Protein AF-A0A7K2Y2N2-F1 (afdb_monomer)

pLDDT: mean 83.32, std 12.98, range [43.91, 97.19]

Foldseek 3Di:
DPPLVVVVVVLVVVCCCDLVNPLVVLLVVVVVVVDPVLVVLSVVLVVLSVVLSVLVPDPPRDPLVSLLSVLVSLLSQLVSLCVSNDPVQVDFPDDPPDPGHHDPSNVSNVVSVCSCPPPAHSVRSVQCCQCPVVVHDHDDDD

Solvent-accessible surface area (backbone atoms only — not comparable to full-atom values): 7970 Å² total; per-residue (Å²): 138,59,71,68,58,50,50,54,50,52,53,49,51,47,42,45,50,39,66,66,26,61,49,40,50,47,20,56,74,76,46,38,64,74,39,68,66,54,45,50,51,53,51,49,55,50,51,51,50,53,51,48,55,54,46,75,70,42,86,86,61,53,68,48,59,56,50,49,50,48,22,51,53,45,31,54,47,17,51,50,42,41,63,53,54,37,78,66,56,78,52,63,48,76,61,97,88,54,73,90,41,70,51,73,53,54,48,41,37,61,52,25,59,48,48,42,48,54,96,59,25,51,65,54,28,50,49,49,43,38,41,74,71,68,65,42,79,77,82,87,80,131

Structure (mmCIF, N/CA/C/O backbone):
data_AF-A0A7K2Y2N2-F1
#
_entry.id   AF-A0A7K2Y2N2-F1
#
loop_
_atom_site.group_PDB
_atom_site.id
_atom_site.type_symbol
_atom_site.label_atom_id
_atom_site.label_alt_id
_atom_site.label_comp_id
_atom_site.label_asym_id
_atom_site.label_entity_id
_atom_site.label_seq_id
_atom_site.pdbx_PDB_ins_code
_atom_site.Cartn_x
_atom_site.Cartn_y
_atom_site.Cartn_z
_atom_site.occupancy
_atom_site.B_iso_or_equiv
_atom_site.auth_seq_id
_atom_site.auth_comp_id
_atom_site.auth_asym_id
_atom_site.auth_atom_id
_atom_site.pdbx_PDB_model_num
ATOM 1 N N . MET A 1 1 ? -17.821 21.325 6.672 1.00 44.28 1 MET A N 1
ATOM 2 C CA . MET A 1 1 ? -18.257 20.465 5.548 1.00 44.28 1 MET A CA 1
ATOM 3 C C . MET A 1 1 ? -17.204 20.330 4.430 1.00 44.28 1 MET A C 1
ATOM 5 O O . MET A 1 1 ? -17.518 19.654 3.464 1.00 44.28 1 MET A O 1
ATOM 9 N N . SER A 1 2 ? -15.973 20.878 4.538 1.00 56.53 2 SER A N 1
ATOM 10 C CA . SER A 1 2 ? -15.004 20.895 3.414 1.00 56.53 2 SER A CA 1
ATOM 11 C C . SER A 1 2 ? -13.879 19.841 3.434 1.00 56.53 2 SER A C 1
ATOM 13 O O . SER A 1 2 ? -13.473 19.425 2.359 1.00 56.53 2 SER A O 1
ATOM 15 N N . SER A 1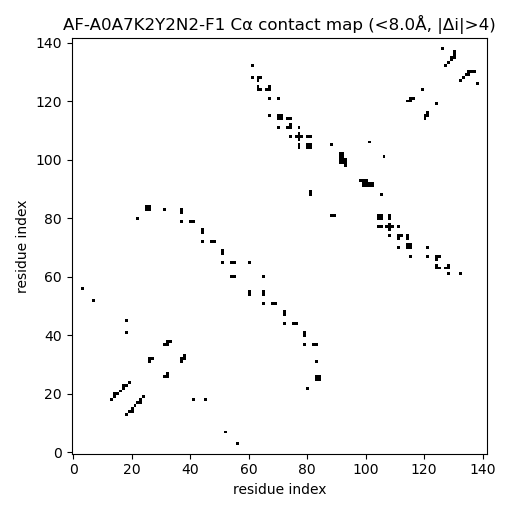 3 ? -13.430 19.315 4.584 1.00 58.84 3 SER A N 1
ATOM 16 C CA . SER A 1 3 ? -12.226 18.448 4.610 1.00 58.84 3 SER A CA 1
ATOM 17 C C . SER A 1 3 ? -12.404 17.069 3.961 1.00 58.84 3 SER A C 1
ATOM 19 O O . SER A 1 3 ? -11.469 16.496 3.413 1.00 58.84 3 SER A O 1
ATOM 21 N N . VAL A 1 4 ? -13.621 16.527 4.012 1.00 43.91 4 VAL A N 1
ATOM 22 C CA . VAL A 1 4 ? -13.967 15.217 3.443 1.00 43.91 4 VAL A CA 1
ATOM 23 C C . VAL A 1 4 ? -13.978 15.257 1.919 1.00 43.91 4 VAL A C 1
ATOM 25 O O . VAL A 1 4 ? -13.506 14.325 1.271 1.00 43.91 4 VAL A O 1
ATOM 28 N N . GLU A 1 5 ? -14.527 16.324 1.343 1.00 47.31 5 GLU A N 1
ATOM 29 C CA . GLU A 1 5 ? -14.641 16.461 -0.107 1.00 47.31 5 GLU A CA 1
ATOM 30 C C . GLU A 1 5 ? -13.290 16.854 -0.725 1.00 47.31 5 GLU A C 1
ATOM 32 O O . GLU A 1 5 ? -12.932 16.332 -1.777 1.00 47.31 5 GLU A O 1
ATOM 37 N N . GLU A 1 6 ? -12.483 17.659 -0.022 1.00 50.34 6 GLU A N 1
ATOM 38 C CA . GLU A 1 6 ? -11.082 17.934 -0.376 1.00 50.34 6 GLU A CA 1
ATOM 39 C C . GLU A 1 6 ? -10.231 16.664 -0.372 1.00 50.34 6 GLU A C 1
ATOM 41 O O . GLU A 1 6 ? -9.620 16.345 -1.388 1.00 50.34 6 GLU A O 1
ATOM 46 N N . PHE A 1 7 ? -10.278 15.873 0.704 1.00 48.91 7 PHE A N 1
ATOM 47 C CA . PHE A 1 7 ? -9.568 14.594 0.772 1.00 48.91 7 PHE A CA 1
ATOM 48 C C . PHE A 1 7 ? -10.010 13.636 -0.343 1.00 48.91 7 PHE A C 1
ATOM 50 O O . PHE A 1 7 ? -9.203 12.949 -0.964 1.00 48.91 7 PHE A O 1
ATOM 57 N N . ARG A 1 8 ? -11.308 13.608 -0.668 1.00 47.53 8 ARG A N 1
ATOM 58 C CA . ARG A 1 8 ? -11.836 12.807 -1.782 1.00 47.53 8 ARG A CA 1
ATOM 59 C C . ARG A 1 8 ? -11.314 13.258 -3.143 1.00 47.53 8 ARG A C 1
ATOM 61 O O . ARG A 1 8 ? -11.132 12.394 -4.002 1.00 47.53 8 ARG A O 1
ATOM 68 N N . ILE A 1 9 ? -11.145 14.563 -3.354 1.00 62.69 9 ILE A N 1
ATOM 69 C CA . ILE A 1 9 ? -10.589 15.148 -4.580 1.00 62.69 9 ILE A CA 1
ATOM 70 C C . ILE A 1 9 ? -9.090 14.863 -4.660 1.00 62.69 9 ILE A C 1
ATOM 72 O O . ILE A 1 9 ? -8.626 14.435 -5.712 1.00 62.69 9 ILE A O 1
ATOM 76 N N . GLU A 1 10 ? -8.365 15.009 -3.554 1.00 60.06 10 GLU A N 1
ATOM 77 C CA . GLU A 1 10 ? -6.939 14.706 -3.435 1.00 60.06 10 GLU A CA 1
ATOM 78 C C . GLU A 1 10 ? -6.661 13.231 -3.732 1.00 60.06 10 GLU A C 1
ATOM 80 O O . GLU A 1 10 ? -5.890 12.917 -4.634 1.00 60.06 10 GLU A O 1
ATOM 85 N N . VAL A 1 11 ? -7.381 12.315 -3.080 1.00 52.03 11 VAL A N 1
ATOM 86 C CA . VAL A 1 11 ? -7.254 10.868 -3.306 1.00 52.03 11 VAL A CA 1
ATOM 87 C C . VAL A 1 11 ? -7.644 10.489 -4.737 1.00 52.03 11 VAL A C 1
ATOM 89 O O . VAL A 1 11 ? -6.978 9.661 -5.353 1.00 52.03 11 VAL A O 1
ATOM 92 N N . ARG A 1 12 ? -8.684 11.106 -5.321 1.00 57.97 12 ARG A N 1
ATOM 93 C CA . ARG A 1 12 ? -9.036 10.889 -6.740 1.00 57.97 12 ARG A CA 1
ATOM 94 C C . ARG A 1 12 ? -7.982 11.431 -7.697 1.00 57.97 12 ARG A C 1
ATOM 96 O O . ARG A 1 12 ? -7.735 10.802 -8.723 1.00 57.97 12 ARG A O 1
ATOM 103 N N . GLY A 1 13 ? -7.410 12.592 -7.398 1.00 63.25 13 GLY A N 1
ATOM 104 C CA . GLY A 1 13 ? -6.321 13.190 -8.162 1.00 63.25 13 GLY A CA 1
ATOM 105 C C . GLY A 1 13 ? -5.089 12.298 -8.116 1.00 63.25 13 GLY A C 1
ATOM 106 O O . GLY A 1 13 ? -4.528 11.974 -9.158 1.00 63.25 13 GLY A O 1
ATOM 107 N N . TRP A 1 14 ? -4.760 11.799 -6.927 1.00 65.19 14 TRP A N 1
ATOM 108 C CA . TRP A 1 14 ? -3.664 10.875 -6.703 1.00 65.19 14 TRP A CA 1
ATOM 109 C C . TRP A 1 14 ? -3.885 9.547 -7.436 1.00 65.19 14 TRP A C 1
ATOM 111 O O . TRP A 1 14 ? -3.022 9.138 -8.203 1.00 65.19 14 TRP A O 1
ATOM 121 N N . LEU A 1 15 ? -5.069 8.932 -7.326 1.00 57.75 15 LEU A N 1
ATOM 122 C CA . LEU A 1 15 ? -5.463 7.750 -8.106 1.00 57.75 15 LEU A CA 1
ATOM 123 C C . LEU A 1 15 ? -5.320 7.964 -9.610 1.00 57.75 15 L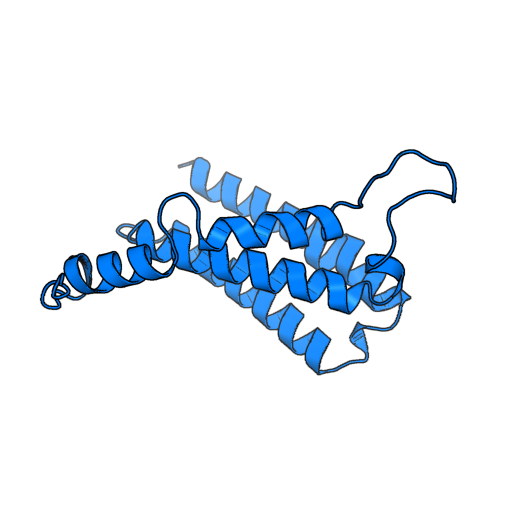EU A C 1
ATOM 125 O O . LEU A 1 15 ? -4.827 7.087 -10.322 1.00 57.75 15 LEU A O 1
ATOM 129 N N . ARG A 1 16 ? -5.778 9.122 -10.099 1.00 62.91 16 ARG A N 1
ATOM 130 C CA . ARG A 1 16 ? -5.720 9.440 -11.523 1.00 62.91 16 ARG A CA 1
ATOM 131 C C . ARG A 1 16 ? -4.297 9.602 -12.018 1.00 62.91 16 ARG A C 1
ATOM 133 O O . ARG A 1 16 ? -3.991 9.093 -13.091 1.00 62.91 16 ARG A O 1
ATOM 140 N N . ALA A 1 17 ? -3.477 10.314 -11.255 1.00 64.88 17 ALA A N 1
ATOM 141 C CA . ALA A 1 17 ? -2.089 10.597 -11.587 1.00 64.88 17 ALA A CA 1
ATOM 142 C C . ALA A 1 17 ? -1.214 9.341 -11.495 1.00 64.88 17 ALA A C 1
ATOM 144 O O . ALA A 1 17 ? -0.387 9.105 -12.368 1.00 64.88 17 ALA A O 1
ATOM 145 N N . HIS A 1 18 ? -1.449 8.503 -10.488 1.00 63.06 18 HIS A N 1
ATOM 146 C CA . HIS A 1 18 ? -0.579 7.381 -10.172 1.00 63.06 18 HIS A CA 1
ATOM 147 C C . HIS A 1 18 ? -1.147 6.086 -10.752 1.00 63.06 18 HIS A C 1
ATOM 149 O O . HIS A 1 18 ? -0.634 5.605 -11.754 1.00 63.06 18 HIS A O 1
ATOM 155 N N . LEU A 1 19 ? -2.266 5.565 -10.235 1.00 61.31 19 LEU A N 1
ATOM 156 C CA . LEU A 1 19 ? -2.795 4.256 -10.649 1.00 61.31 19 LEU A CA 1
ATOM 157 C C . LEU A 1 19 ? -3.362 4.207 -12.077 1.00 61.31 19 LEU A C 1
ATOM 159 O O . LEU A 1 19 ? -3.232 3.172 -12.719 1.00 61.31 19 LEU A O 1
ATOM 163 N N . SER A 1 20 ? -3.970 5.281 -12.595 1.00 57.62 20 SER A N 1
ATOM 164 C CA . SER A 1 20 ? -4.428 5.348 -14.001 1.00 57.62 20 SER A CA 1
ATOM 165 C C . SER A 1 20 ? -3.576 6.248 -14.903 1.00 57.62 20 SER A C 1
ATOM 167 O O . SER A 1 20 ? -3.881 6.374 -16.089 1.00 57.62 20 SER A O 1
ATOM 169 N N . GLY A 1 21 ? -2.550 6.886 -14.340 1.00 64.81 21 GLY A N 1
ATOM 170 C CA . GLY A 1 21 ? -1.657 7.816 -15.025 1.00 64.81 21 GLY A CA 1
ATOM 171 C C . GLY A 1 21 ? -0.306 7.165 -15.273 1.00 64.81 21 GLY A C 1
ATOM 172 O O . GLY A 1 21 ? -0.232 6.217 -16.052 1.00 64.81 21 GLY A O 1
ATOM 173 N N . GLU A 1 22 ? 0.750 7.642 -14.614 1.00 65.62 22 GLU A N 1
ATOM 174 C CA . GLU A 1 22 ? 2.133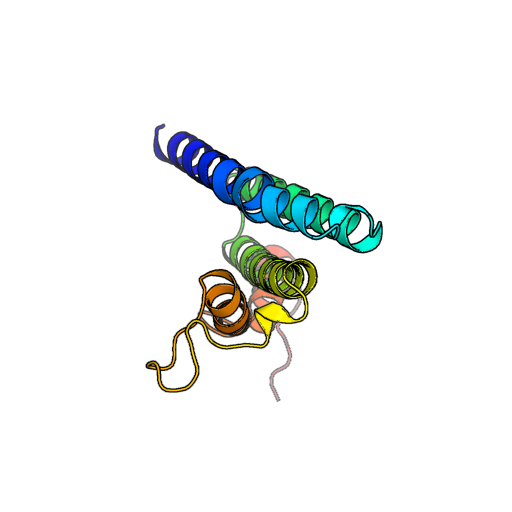 7.195 -14.846 1.00 65.62 22 GLU A CA 1
ATOM 175 C C . GLU A 1 22 ? 2.305 5.679 -14.703 1.00 65.62 22 GLU A C 1
ATOM 177 O O . GLU A 1 22 ? 2.958 5.045 -15.529 1.00 65.62 22 GLU A O 1
ATOM 182 N N . PHE A 1 23 ? 1.640 5.069 -13.726 1.00 67.38 23 PHE A N 1
ATOM 183 C CA . PHE A 1 23 ? 1.785 3.650 -13.426 1.00 67.38 23 PHE A CA 1
ATOM 184 C C . PHE A 1 23 ? 1.018 2.748 -14.398 1.00 67.38 23 PHE A C 1
ATOM 186 O O . PHE A 1 23 ? 1.549 1.744 -14.865 1.00 67.38 23 PHE A O 1
ATOM 193 N N . ALA A 1 24 ? -0.214 3.116 -14.773 1.00 64.75 24 ALA A N 1
ATOM 194 C CA . ALA A 1 24 ? -0.949 2.402 -15.819 1.00 64.75 24 ALA A CA 1
ATOM 195 C C . ALA A 1 24 ? -0.329 2.611 -17.204 1.00 64.75 24 ALA A C 1
ATOM 197 O O . ALA A 1 24 ? -0.382 1.704 -18.036 1.00 64.75 24 ALA A O 1
ATOM 198 N N . ALA A 1 25 ? 0.246 3.787 -17.469 1.00 69.38 25 ALA A N 1
ATOM 199 C CA . ALA A 1 25 ? 0.982 4.055 -18.697 1.00 69.38 25 ALA A CA 1
ATOM 200 C C . ALA A 1 25 ? 2.251 3.199 -18.763 1.00 69.38 25 ALA A C 1
ATOM 202 O O . ALA A 1 25 ? 2.469 2.543 -19.780 1.00 69.38 25 ALA A O 1
ATOM 203 N N . LEU A 1 26 ? 3.020 3.120 -17.672 1.00 72.25 26 LEU A N 1
ATOM 204 C CA . LEU A 1 26 ? 4.197 2.258 -17.562 1.00 72.25 26 LEU A CA 1
ATOM 205 C C . LEU A 1 26 ? 3.828 0.778 -17.716 1.00 72.25 26 LEU A C 1
ATOM 207 O O . LEU A 1 26 ? 4.380 0.104 -18.582 1.00 72.25 26 LEU A O 1
ATOM 211 N N . ALA A 1 27 ? 2.832 0.304 -16.961 1.00 70.94 27 ALA A N 1
ATOM 212 C CA . ALA A 1 27 ? 2.346 -1.075 -17.020 1.00 70.94 27 ALA A CA 1
ATOM 213 C C . ALA A 1 27 ? 1.802 -1.456 -18.406 1.00 70.94 27 ALA A C 1
ATOM 215 O O . ALA A 1 27 ? 1.847 -2.615 -18.822 1.00 70.94 27 ALA A O 1
ATOM 216 N N . ARG A 1 28 ? 1.242 -0.487 -19.139 1.00 70.69 28 ARG A N 1
ATOM 217 C CA . ARG A 1 28 ? 0.807 -0.682 -20.524 1.00 70.69 28 ARG A CA 1
ATOM 218 C C . ARG A 1 28 ? 1.993 -0.703 -21.482 1.00 70.69 28 ARG A C 1
ATOM 220 O O . ARG A 1 28 ? 2.014 -1.545 -22.372 1.00 70.69 28 ARG A O 1
ATOM 227 N N . ALA A 1 29 ? 2.947 0.208 -21.314 1.00 77.44 29 ALA A N 1
ATOM 228 C CA . ALA A 1 29 ? 4.104 0.354 -22.190 1.00 77.44 29 ALA A CA 1
ATOM 229 C C . ALA A 1 29 ? 5.063 -0.840 -22.101 1.00 77.44 29 ALA A C 1
ATOM 231 O O . ALA A 1 29 ? 5.590 -1.270 -23.123 1.00 77.44 29 ALA A O 1
ATOM 232 N N . ASN A 1 30 ? 5.255 -1.403 -20.906 1.00 80.38 30 ASN A N 1
ATOM 233 C CA . ASN A 1 30 ? 6.127 -2.558 -20.688 1.00 80.38 30 ASN A CA 1
ATOM 234 C C . ASN A 1 30 ? 5.400 -3.915 -20.765 1.00 80.38 30 ASN A C 1
ATOM 236 O O . ASN A 1 30 ? 6.034 -4.960 -20.639 1.00 80.38 30 ASN A O 1
ATOM 240 N N . GLY A 1 31 ? 4.081 -3.910 -20.982 1.00 82.88 31 GLY A N 1
ATOM 241 C CA . GLY A 1 31 ? 3.274 -5.119 -21.124 1.00 82.88 31 GLY A CA 1
ATOM 242 C C . GLY A 1 31 ? 2.870 -5.802 -19.814 1.00 82.88 31 GLY A C 1
ATOM 243 O O . GLY A 1 31 ? 2.225 -6.846 -19.881 1.00 82.88 31 GLY A O 1
ATOM 244 N N . ALA A 1 32 ? 3.153 -5.230 -18.639 1.00 84.38 32 ALA A N 1
ATOM 245 C CA . ALA A 1 32 ? 2.755 -5.798 -17.346 1.00 84.38 32 ALA A CA 1
ATOM 246 C C . ALA A 1 32 ? 1.236 -6.039 -17.232 1.00 84.38 32 ALA A C 1
ATOM 248 O O . ALA A 1 32 ? 0.805 -6.990 -16.588 1.00 84.38 32 ALA A O 1
ATOM 249 N N . LEU A 1 33 ? 0.398 -5.250 -17.923 1.00 81.75 33 LEU A N 1
ATOM 250 C CA . LEU A 1 33 ? -1.057 -5.484 -17.971 1.00 81.75 33 LEU A CA 1
ATOM 251 C C . LEU A 1 33 ? -1.472 -6.776 -18.702 1.00 81.75 33 LEU A C 1
ATOM 253 O O . LEU A 1 33 ? -2.641 -7.173 -18.625 1.00 81.75 33 LEU A O 1
ATOM 257 N N . ALA A 1 34 ? -0.567 -7.427 -19.434 1.00 85.31 34 ALA A N 1
ATOM 258 C CA . ALA A 1 34 ? -0.828 -8.738 -20.019 1.00 85.31 34 ALA A CA 1
ATOM 259 C C . ALA A 1 34 ? -0.893 -9.832 -18.941 1.00 85.31 34 ALA A C 1
ATOM 261 O O . ALA A 1 34 ? -1.651 -10.791 -19.112 1.00 85.31 34 ALA A O 1
ATOM 262 N N . ASP A 1 35 ? -0.181 -9.655 -17.823 1.00 87.06 35 ASP A N 1
ATOM 263 C CA . ASP A 1 35 ? -0.190 -10.581 -16.696 1.00 87.06 35 ASP A CA 1
ATOM 264 C C . ASP A 1 35 ? -1.514 -10.462 -15.907 1.00 87.06 35 ASP A C 1
ATOM 266 O O . ASP A 1 35 ? -1.832 -9.396 -15.361 1.00 87.06 35 ASP A O 1
ATOM 270 N N . PRO A 1 36 ? -2.325 -11.536 -15.831 1.00 87.06 36 PRO A N 1
ATOM 271 C CA . PRO A 1 36 ? -3.571 -11.522 -15.073 1.00 87.06 36 PRO A CA 1
ATOM 272 C C . PRO A 1 36 ? -3.377 -11.272 -13.570 1.00 87.06 36 PRO A C 1
ATOM 274 O O . PRO A 1 36 ? -4.268 -10.681 -12.962 1.00 87.06 36 PRO A O 1
ATOM 277 N N . LEU A 1 37 ? -2.248 -11.669 -12.978 1.00 91.62 37 LEU A N 1
ATOM 278 C CA . LEU A 1 37 ? -1.965 -11.470 -11.554 1.00 91.62 37 LEU A CA 1
ATOM 279 C C . LEU A 1 37 ? -1.666 -10.002 -11.242 1.00 91.62 37 LEU A C 1
ATOM 281 O O . LEU A 1 37 ? -2.134 -9.475 -10.233 1.00 91.62 37 LEU A O 1
ATOM 285 N N . ILE A 1 38 ? -0.950 -9.311 -12.132 1.00 87.06 38 ILE A N 1
ATOM 286 C CA . ILE A 1 38 ? -0.720 -7.865 -12.015 1.00 87.06 38 ILE A CA 1
ATOM 287 C C . ILE A 1 38 ? -2.038 -7.101 -12.150 1.00 87.06 38 ILE A C 1
ATOM 289 O O . ILE A 1 38 ? -2.311 -6.193 -11.362 1.00 87.06 38 ILE A O 1
ATOM 293 N N . ARG A 1 39 ? -2.897 -7.486 -13.105 1.00 83.38 39 ARG A N 1
ATOM 294 C CA . ARG A 1 39 ? -4.227 -6.873 -13.247 1.00 83.38 39 ARG A CA 1
ATOM 295 C C . ARG A 1 39 ? -5.082 -7.050 -11.998 1.00 83.38 39 ARG A C 1
ATOM 297 O O . ARG A 1 39 ? -5.707 -6.084 -11.571 1.00 83.38 39 ARG A O 1
ATOM 304 N N . ASP A 1 40 ? -5.111 -8.251 -11.424 1.00 88.31 40 ASP A N 1
ATOM 305 C CA . ASP A 1 40 ? -5.863 -8.505 -10.194 1.00 88.31 40 ASP A CA 1
ATOM 306 C C . ASP A 1 40 ? -5.346 -7.633 -9.045 1.00 88.31 40 ASP A C 1
ATOM 308 O O . ASP A 1 40 ? -6.119 -6.907 -8.425 1.00 88.31 40 ASP A O 1
ATOM 312 N N . ARG A 1 41 ? -4.027 -7.577 -8.835 1.00 91.00 41 ARG A N 1
ATOM 313 C CA . ARG A 1 41 ? -3.426 -6.741 -7.784 1.00 91.00 41 ARG A CA 1
ATOM 314 C C . ARG A 1 41 ? -3.683 -5.246 -7.972 1.00 91.00 41 ARG A C 1
ATOM 316 O O . ARG A 1 41 ? -3.912 -4.554 -6.984 1.00 91.00 41 ARG A O 1
ATOM 323 N N . LEU A 1 42 ? -3.721 -4.745 -9.208 1.00 82.25 42 LEU A N 1
ATOM 324 C CA . LEU A 1 42 ? -4.135 -3.364 -9.497 1.00 82.25 42 LEU A CA 1
ATOM 325 C C . LEU A 1 42 ? -5.597 -3.111 -9.103 1.00 82.25 42 LEU A C 1
ATOM 327 O O . LEU A 1 42 ? -5.910 -2.070 -8.521 1.00 82.25 42 LEU A O 1
ATOM 331 N N . VAL A 1 43 ? -6.492 -4.064 -9.380 1.00 84.19 43 VAL A N 1
ATOM 332 C CA . VAL A 1 43 ? -7.896 -3.986 -8.953 1.00 84.19 43 VAL A CA 1
ATOM 333 C C . VAL A 1 43 ? -8.000 -4.035 -7.428 1.00 84.19 43 VAL A C 1
ATOM 335 O O . VAL A 1 43 ? -8.718 -3.220 -6.853 1.00 84.19 43 VAL A O 1
ATOM 338 N N . GLN A 1 44 ? -7.249 -4.911 -6.755 1.00 90.75 44 GLN A N 1
ATOM 339 C CA . GLN A 1 44 ? -7.217 -4.972 -5.290 1.00 90.75 44 GLN A CA 1
ATOM 340 C C . GLN A 1 44 ? -6.700 -3.670 -4.671 1.00 90.75 44 GLN A C 1
ATOM 342 O O . GLN A 1 44 ? -7.301 -3.164 -3.724 1.00 90.75 44 GLN A O 1
ATOM 347 N N . ALA A 1 45 ? -5.643 -3.074 -5.232 1.00 87.88 45 ALA A N 1
ATOM 348 C CA . ALA A 1 45 ? -5.140 -1.777 -4.788 1.00 87.88 45 ALA A CA 1
ATOM 349 C C . ALA A 1 45 ? -6.215 -0.685 -4.924 1.00 87.88 45 ALA A C 1
ATOM 351 O O . ALA A 1 45 ? -6.417 0.107 -4.001 1.00 87.88 45 ALA A O 1
ATOM 352 N N . TRP A 1 46 ? -6.967 -0.677 -6.028 1.00 83.25 46 TRP A N 1
ATOM 353 C CA . TRP A 1 46 ? -8.081 0.253 -6.214 1.00 83.25 46 TRP A CA 1
ATOM 354 C C . TRP A 1 46 ? -9.218 0.029 -5.199 1.00 83.25 46 TRP A C 1
ATOM 356 O O . TRP A 1 46 ? -9.659 0.982 -4.554 1.00 83.25 46 TRP A O 1
ATOM 366 N N . ILE A 1 47 ? -9.652 -1.222 -4.996 1.00 87.69 47 ILE A N 1
ATOM 367 C CA . ILE A 1 47 ? -10.695 -1.580 -4.016 1.00 87.69 47 ILE A CA 1
ATOM 368 C C . ILE A 1 47 ? -10.271 -1.184 -2.598 1.00 87.69 47 ILE A C 1
ATOM 370 O O . ILE A 1 47 ? -11.070 -0.607 -1.854 1.00 87.69 47 ILE A O 1
ATOM 374 N N . GLY A 1 48 ? -9.026 -1.479 -2.217 1.00 89.81 48 GLY A N 1
ATOM 375 C CA . GLY A 1 48 ? -8.479 -1.144 -0.904 1.00 89.81 48 GLY A CA 1
ATOM 376 C C . GLY A 1 48 ? -8.526 0.358 -0.639 1.00 89.81 48 GLY A C 1
ATOM 377 O O . GLY A 1 48 ? -9.006 0.787 0.412 1.00 89.81 48 GLY A O 1
ATOM 378 N N . LEU A 1 49 ? -8.156 1.174 -1.629 1.00 85.12 49 LEU A N 1
ATOM 379 C CA . LEU A 1 49 ? -8.196 2.624 -1.483 1.00 85.12 49 LEU A CA 1
ATOM 380 C C . LEU A 1 49 ? -9.622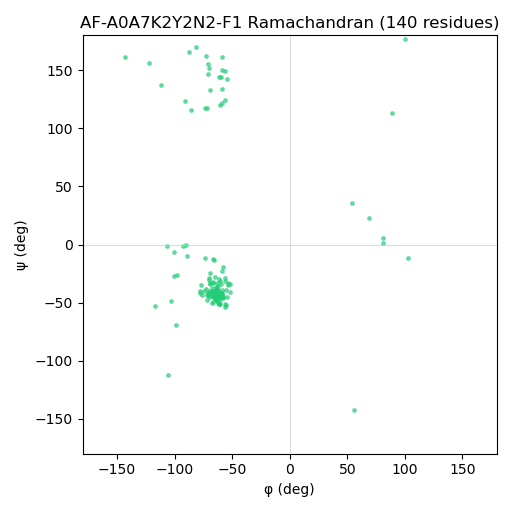 3.175 -1.394 1.00 85.12 49 LEU A C 1
ATOM 382 O O . LEU A 1 49 ? -9.895 4.031 -0.550 1.00 85.12 49 LEU A O 1
ATOM 386 N N . GLU A 1 50 ? -10.555 2.682 -2.211 1.00 85.31 50 GLU A N 1
ATOM 387 C CA . GLU A 1 50 ? -11.965 3.084 -2.098 1.00 85.31 50 GLU A CA 1
ATOM 388 C C . GLU A 1 50 ? -12.561 2.663 -0.749 1.00 85.31 50 GLU A C 1
ATOM 390 O O . GLU A 1 50 ? -13.304 3.428 -0.130 1.00 85.31 50 GLU A O 1
ATOM 395 N N . THR A 1 51 ? -12.178 1.493 -0.237 1.00 89.50 51 THR A N 1
ATOM 396 C CA . THR A 1 51 ? -12.584 1.020 1.092 1.00 89.50 51 THR A CA 1
ATOM 397 C C . THR A 1 51 ? -12.025 1.923 2.187 1.00 89.50 51 THR A C 1
ATOM 399 O O . THR A 1 51 ? -12.765 2.330 3.085 1.00 89.50 51 THR A O 1
ATOM 402 N N . MET A 1 52 ? -10.747 2.300 2.108 1.00 85.62 52 MET A N 1
ATOM 403 C CA . MET A 1 52 ? -10.143 3.280 3.012 1.00 85.62 52 MET A CA 1
ATOM 404 C C . MET A 1 52 ? -10.875 4.620 2.961 1.00 85.62 52 MET A C 1
ATOM 406 O O . MET A 1 52 ? -11.206 5.175 4.008 1.00 85.62 52 MET A O 1
ATOM 410 N N . ARG A 1 53 ? -11.194 5.111 1.759 1.00 83.81 53 ARG A N 1
ATOM 411 C CA . ARG A 1 53 ? -11.934 6.360 1.560 1.00 83.81 53 ARG A CA 1
ATOM 412 C C . ARG A 1 53 ? -13.329 6.284 2.166 1.00 83.81 53 ARG A C 1
ATOM 414 O O . ARG A 1 53 ? -13.743 7.220 2.831 1.00 83.81 53 ARG A O 1
ATOM 421 N N . ALA A 1 54 ? -14.057 5.189 1.977 1.00 85.25 54 ALA A N 1
ATOM 422 C CA . ALA A 1 54 ? -15.370 5.000 2.592 1.00 85.25 54 ALA A CA 1
ATOM 423 C C . ALA A 1 54 ? -15.279 4.943 4.129 1.00 85.25 54 ALA A C 1
ATOM 425 O O . ALA A 1 54 ? -16.075 5.563 4.837 1.00 85.25 54 ALA A O 1
ATOM 426 N N . THR A 1 55 ? -14.263 4.254 4.644 1.00 85.19 55 THR A N 1
ATOM 427 C CA . THR A 1 55 ? -14.045 4.053 6.082 1.00 85.19 55 THR A CA 1
ATOM 428 C C . THR A 1 55 ? -13.640 5.351 6.787 1.00 85.19 55 THR A C 1
ATOM 430 O O . THR A 1 55 ? -14.184 5.669 7.841 1.00 85.19 55 THR A O 1
ATOM 433 N N . ALA A 1 56 ? -12.779 6.169 6.170 1.00 80.69 56 ALA A N 1
ATOM 434 C CA . ALA A 1 56 ? -12.383 7.489 6.677 1.00 80.69 56 ALA A CA 1
ATOM 435 C C . ALA A 1 56 ? -13.569 8.453 6.859 1.00 80.69 56 ALA A C 1
ATOM 437 O O . ALA A 1 56 ? -13.499 9.401 7.636 1.00 80.69 56 ALA A O 1
ATOM 438 N N . LEU A 1 57 ? -14.664 8.206 6.142 1.00 82.81 57 LEU A N 1
ATOM 439 C CA . LEU A 1 57 ? -15.866 9.036 6.152 1.00 82.81 57 LEU A CA 1
ATOM 440 C C . LEU A 1 57 ? -16.975 8.476 7.026 1.00 82.81 57 LEU A C 1
ATOM 442 O O . LEU A 1 57 ? -17.991 9.140 7.223 1.00 82.81 57 LEU A O 1
ATOM 446 N N . THR A 1 58 ? -16.777 7.270 7.548 1.00 84.62 58 THR A N 1
ATOM 447 C CA . THR A 1 58 ? -17.699 6.630 8.473 1.00 84.62 58 THR A CA 1
ATOM 448 C C . THR A 1 58 ? -17.369 7.107 9.889 1.00 84.62 58 THR A C 1
ATOM 450 O O . THR A 1 58 ? -16.266 6.837 10.381 1.00 84.62 58 THR A O 1
ATOM 453 N N . PRO A 1 59 ? -18.282 7.827 10.568 1.00 83.75 59 PRO A N 1
ATOM 454 C CA . PRO A 1 59 ? -18.060 8.266 11.940 1.00 83.75 59 PRO A CA 1
ATOM 455 C C . PRO A 1 59 ? -17.848 7.077 12.881 1.00 83.75 59 PRO A C 1
ATOM 457 O O . PRO A 1 59 ? -18.488 6.039 12.735 1.00 83.75 59 PRO A O 1
ATOM 460 N N . GLY A 1 60 ? -16.970 7.236 13.870 1.00 82.69 60 GLY A N 1
ATOM 461 C CA . GLY A 1 60 ? -16.704 6.191 14.865 1.00 82.69 60 GLY A CA 1
ATOM 462 C C . GLY A 1 60 ? -15.741 5.092 14.406 1.00 82.69 60 GLY A C 1
ATOM 463 O O . GLY A 1 60 ? -15.441 4.195 15.191 1.00 82.69 60 GLY A O 1
ATOM 464 N N . THR A 1 61 ? -15.204 5.170 13.184 1.00 81.12 61 THR A N 1
ATOM 465 C CA . THR A 1 61 ? -14.101 4.304 12.756 1.00 81.12 61 THR A CA 1
ATOM 466 C C . THR A 1 61 ? -12.922 4.436 13.715 1.00 81.12 61 THR A C 1
ATOM 468 O O . THR A 1 61 ? -12.391 5.527 13.934 1.00 81.12 61 THR A O 1
ATOM 471 N N . ALA A 1 62 ? -12.479 3.309 14.270 1.00 86.12 62 ALA A N 1
ATOM 472 C CA . ALA A 1 62 ? -11.361 3.302 15.195 1.00 86.12 62 ALA A CA 1
ATOM 473 C C . ALA A 1 62 ? -10.037 3.638 14.477 1.00 86.12 62 ALA A C 1
ATOM 475 O O . ALA A 1 62 ? -9.719 2.997 13.467 1.00 86.12 62 ALA A O 1
ATOM 476 N N . PRO A 1 63 ? -9.202 4.545 15.026 1.00 87.12 63 PRO A N 1
ATOM 477 C CA . PRO A 1 63 ? -7.907 4.902 14.440 1.00 87.12 63 PRO A CA 1
ATOM 478 C C . PRO A 1 63 ? -7.001 3.696 14.163 1.00 87.12 63 PRO A C 1
ATOM 480 O O . PRO A 1 63 ? -6.319 3.650 13.142 1.00 87.12 63 PRO A O 1
ATOM 483 N N . SER A 1 64 ? -7.052 2.674 15.023 1.00 90.31 64 SER A N 1
ATOM 484 C CA . SER A 1 64 ? -6.297 1.429 14.845 1.00 90.31 64 SER A CA 1
ATOM 485 C C . SER A 1 64 ? -6.695 0.645 13.594 1.00 90.31 64 SER A C 1
ATOM 487 O O . SER A 1 64 ? -5.838 0.034 12.963 1.00 90.31 64 SER A O 1
ATOM 489 N N . THR A 1 65 ? -7.972 0.694 13.196 1.00 91.81 65 THR A N 1
ATOM 490 C CA . THR A 1 65 ? -8.443 0.051 11.956 1.00 91.81 65 THR A CA 1
ATOM 491 C C . THR A 1 65 ? -7.931 0.805 10.734 1.00 91.81 65 THR A C 1
ATOM 493 O O . THR A 1 65 ? -7.423 0.188 9.801 1.00 91.81 65 THR A O 1
ATOM 496 N N . ALA A 1 66 ? -7.996 2.140 10.764 1.00 89.31 66 ALA A N 1
ATOM 497 C CA . ALA A 1 66 ? -7.486 2.979 9.683 1.00 89.3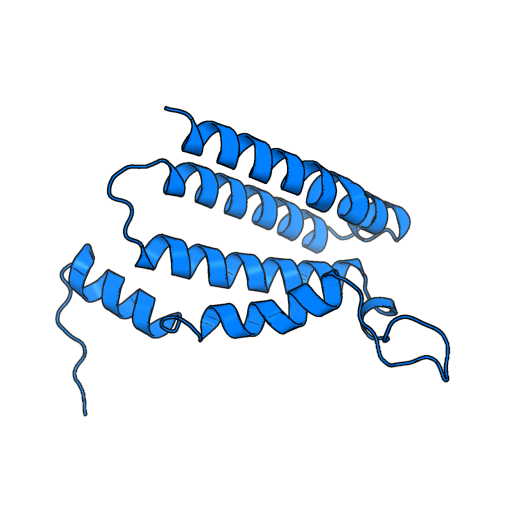1 66 ALA A CA 1
ATOM 498 C C . ALA A 1 66 ? -5.972 2.799 9.485 1.00 89.31 66 ALA A C 1
ATOM 500 O O . ALA A 1 66 ? -5.527 2.591 8.358 1.00 89.31 66 ALA A O 1
ATOM 501 N N . LYS A 1 67 ? -5.187 2.794 10.574 1.00 90.38 67 LYS A N 1
ATOM 502 C CA . LYS A 1 67 ? -3.732 2.598 10.500 1.00 90.38 67 LYS A CA 1
ATOM 503 C C . LYS A 1 67 ? -3.364 1.220 9.960 1.00 90.38 67 LYS A C 1
ATOM 505 O O . LYS A 1 67 ? -2.490 1.136 9.107 1.00 90.38 67 LYS A O 1
ATOM 510 N N . LEU A 1 68 ? -4.021 0.161 10.445 1.00 92.88 68 LEU A N 1
ATOM 511 C CA . LEU A 1 68 ? -3.747 -1.212 10.009 1.00 92.88 68 LEU A CA 1
ATOM 512 C C . LEU A 1 68 ? -4.080 -1.421 8.525 1.00 92.88 68 LEU A C 1
ATOM 514 O O . LEU A 1 6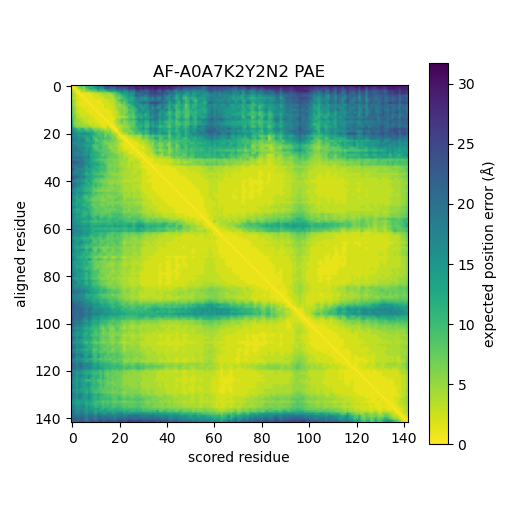8 ? -3.387 -2.162 7.834 1.00 92.88 68 LEU A O 1
ATOM 518 N N . HIS A 1 69 ? -5.144 -0.781 8.034 1.00 92.44 69 HIS A N 1
ATOM 519 C CA . HIS A 1 69 ? -5.473 -0.817 6.614 1.00 92.44 69 HIS A CA 1
ATOM 520 C C . HIS A 1 69 ? -4.417 -0.061 5.797 1.00 92.44 69 HIS A C 1
ATOM 522 O O . HIS A 1 69 ? -3.858 -0.635 4.866 1.00 92.44 69 HIS A O 1
ATOM 528 N N . TRP A 1 70 ? -4.089 1.179 6.184 1.00 90.94 70 TRP A N 1
ATOM 529 C CA . TRP A 1 70 ? -3.089 1.994 5.490 1.00 90.94 70 TRP A CA 1
ATOM 530 C C . TRP A 1 70 ? -1.734 1.292 5.380 1.00 90.94 70 TRP A C 1
ATOM 532 O O . TRP A 1 70 ? -1.219 1.158 4.275 1.00 90.94 70 TRP A O 1
ATOM 542 N N . SER A 1 71 ? -1.175 0.804 6.494 1.00 93.50 71 SER A N 1
ATOM 543 C CA . SER A 1 71 ? 0.173 0.219 6.511 1.00 93.50 71 SER A CA 1
ATOM 544 C C . SER A 1 71 ? 0.301 -0.976 5.569 1.00 93.50 71 SER A C 1
ATOM 546 O O . SER A 1 71 ? 1.290 -1.110 4.850 1.00 93.50 71 SER A O 1
ATOM 548 N N . ARG A 1 72 ? -0.720 -1.836 5.541 1.00 94.38 72 ARG A N 1
ATOM 549 C CA . ARG A 1 72 ? -0.756 -3.011 4.667 1.00 94.38 72 ARG A CA 1
ATOM 550 C C . ARG A 1 72 ? -0.968 -2.623 3.213 1.00 94.38 72 ARG A C 1
ATOM 552 O O . ARG A 1 72 ? -0.205 -3.063 2.364 1.00 94.38 72 ARG A O 1
ATOM 559 N N . TRP A 1 73 ? -1.946 -1.762 2.943 1.00 94.25 73 TRP A N 1
ATOM 560 C CA . TRP A 1 73 ? -2.233 -1.300 1.588 1.00 94.25 73 TRP A CA 1
ATOM 561 C C . TRP A 1 73 ? -1.024 -0.593 0.960 1.00 94.25 73 TRP A C 1
ATOM 563 O O . TRP A 1 73 ? -0.686 -0.860 -0.189 1.00 94.25 73 TRP A O 1
ATOM 573 N N . HIS A 1 74 ? -0.329 0.251 1.725 1.00 90.81 74 HIS A N 1
ATOM 574 C CA . HIS A 1 74 ? 0.832 1.004 1.257 1.00 90.81 74 HIS A CA 1
ATOM 575 C C . HIS A 1 74 ? 2.032 0.097 0.955 1.00 90.81 74 HIS A C 1
ATOM 577 O O . HIS A 1 74 ? 2.692 0.266 -0.070 1.00 90.81 74 HIS A O 1
ATOM 583 N N . ARG A 1 75 ? 2.272 -0.916 1.800 1.00 95.19 75 ARG A N 1
ATOM 584 C CA . ARG A 1 75 ? 3.287 -1.948 1.544 1.00 95.19 75 ARG A CA 1
ATOM 585 C C . ARG A 1 75 ? 2.971 -2.741 0.279 1.00 95.19 75 ARG A C 1
ATOM 587 O O . ARG A 1 75 ? 3.840 -2.889 -0.576 1.00 95.19 75 ARG A O 1
ATOM 594 N N . ASP A 1 76 ? 1.741 -3.232 0.157 1.00 95.25 76 ASP A N 1
ATOM 595 C CA . ASP A 1 76 ? 1.330 -4.079 -0.964 1.00 95.25 76 ASP A CA 1
ATOM 596 C C . ASP A 1 76 ? 1.343 -3.287 -2.292 1.00 95.25 76 ASP A C 1
ATOM 598 O O . ASP A 1 76 ? 1.699 -3.828 -3.342 1.00 95.25 76 ASP A O 1
ATOM 602 N N . LEU A 1 77 ? 1.033 -1.985 -2.245 1.00 90.25 77 LEU A N 1
ATOM 603 C CA . LEU A 1 77 ? 1.184 -1.061 -3.372 1.00 90.25 77 LEU A CA 1
ATOM 604 C C . LEU A 1 77 ? 2.655 -0.873 -3.768 1.00 90.25 77 LEU A C 1
ATOM 606 O O . LEU A 1 77 ? 2.972 -0.920 -4.955 1.00 90.25 77 LEU A O 1
ATOM 610 N N . GLY A 1 78 ? 3.548 -0.669 -2.796 1.00 90.88 78 GLY A N 1
ATOM 611 C CA . GLY A 1 78 ? 4.984 -0.579 -3.054 1.00 90.88 78 GLY A CA 1
ATOM 612 C C . GLY A 1 78 ? 5.521 -1.852 -3.711 1.00 90.88 78 GLY A C 1
ATOM 613 O O . GLY A 1 78 ? 6.275 -1.779 -4.673 1.00 90.88 78 GLY A O 1
ATOM 614 N N . GLU A 1 79 ? 5.099 -3.029 -3.244 1.00 95.06 79 GLU A N 1
ATOM 615 C CA . GLU A 1 79 ? 5.456 -4.315 -3.865 1.00 95.06 79 GLU A CA 1
ATOM 616 C C . GLU A 1 79 ? 4.940 -4.414 -5.302 1.00 95.06 79 GLU A C 1
ATOM 618 O O . GLU A 1 79 ? 5.690 -4.770 -6.208 1.00 95.06 79 GLU A O 1
ATOM 623 N N . LEU A 1 80 ? 3.682 -4.030 -5.532 1.00 92.25 80 LEU A N 1
ATOM 624 C CA . LEU A 1 80 ? 3.095 -4.001 -6.871 1.00 92.25 80 LEU A CA 1
ATOM 625 C C . LEU A 1 80 ? 3.857 -3.058 -7.816 1.00 92.25 80 LEU A C 1
ATOM 627 O O . LEU A 1 80 ? 3.980 -3.359 -9.001 1.00 92.25 80 LEU A O 1
ATOM 631 N N . ALA A 1 81 ? 4.396 -1.952 -7.300 1.00 88.62 81 ALA A N 1
ATOM 632 C CA . ALA A 1 81 ? 5.231 -1.029 -8.064 1.00 88.62 81 ALA A CA 1
ATOM 633 C C . ALA A 1 81 ? 6.521 -1.656 -8.549 1.00 88.62 81 ALA A C 1
ATOM 635 O O . ALA A 1 81 ? 6.825 -1.576 -9.738 1.00 88.62 81 ALA A O 1
ATOM 636 N N . MET A 1 82 ? 7.231 -2.343 -7.664 1.00 91.19 82 MET A N 1
ATOM 637 C CA . MET A 1 82 ? 8.456 -3.040 -8.042 1.00 91.19 82 MET A CA 1
ATOM 638 C C . MET A 1 82 ? 8.174 -4.135 -9.075 1.00 91.19 82 MET A C 1
ATOM 640 O O . MET A 1 82 ? 8.905 -4.254 -10.056 1.00 91.19 82 MET A O 1
ATOM 644 N N . ASP A 1 83 ? 7.076 -4.877 -8.914 1.00 92.38 83 ASP A N 1
ATOM 645 C CA . ASP A 1 83 ? 6.701 -5.945 -9.846 1.00 92.38 83 ASP A CA 1
ATOM 646 C C . ASP A 1 83 ? 6.316 -5.412 -11.233 1.00 92.38 83 ASP A C 1
ATOM 648 O O . ASP A 1 83 ? 6.711 -5.983 -12.249 1.00 92.38 83 ASP A O 1
ATOM 652 N N . ILE A 1 84 ? 5.587 -4.292 -11.298 1.00 88.19 84 ILE A N 1
ATOM 653 C CA . ILE A 1 84 ? 5.235 -3.638 -12.566 1.00 88.19 84 ILE A CA 1
ATOM 654 C C . ILE A 1 84 ? 6.467 -3.037 -13.234 1.00 88.19 84 ILE A C 1
ATOM 656 O O . ILE A 1 84 ? 6.630 -3.189 -14.443 1.00 88.19 84 ILE A O 1
ATOM 660 N N . CYS A 1 85 ? 7.330 -2.357 -12.478 1.00 86.75 85 CYS A N 1
ATOM 661 C CA . CYS A 1 85 ? 8.559 -1.766 -13.001 1.00 86.75 85 CYS A CA 1
ATOM 662 C C . CYS 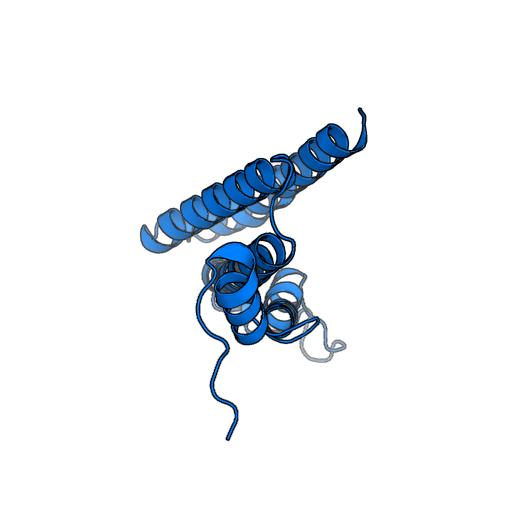A 1 85 ? 9.591 -2.834 -13.404 1.00 86.75 85 CYS A C 1
ATOM 664 O O . CYS A 1 85 ? 10.415 -2.572 -14.278 1.00 86.75 85 CYS A O 1
ATOM 666 N N . ALA A 1 86 ? 9.519 -4.035 -12.820 1.00 88.38 86 ALA A N 1
ATOM 667 C CA . ALA A 1 86 ? 10.353 -5.202 -13.098 1.00 88.38 86 ALA A CA 1
ATOM 668 C C . ALA A 1 86 ? 11.861 -4.919 -12.940 1.00 88.38 86 ALA A C 1
ATOM 670 O O . ALA A 1 86 ? 12.268 -4.204 -12.027 1.00 88.38 86 ALA A O 1
ATOM 671 N N . ALA A 1 87 ? 12.716 -5.497 -13.792 1.00 89.62 87 ALA A N 1
ATOM 672 C CA . ALA A 1 87 ? 14.176 -5.412 -13.664 1.00 89.62 87 ALA A CA 1
ATOM 673 C C . ALA A 1 87 ? 14.742 -3.978 -13.505 1.00 89.62 87 ALA A C 1
ATOM 675 O O . ALA A 1 87 ? 15.622 -3.804 -12.660 1.00 89.62 87 ALA A O 1
ATOM 676 N N . PRO A 1 88 ? 14.245 -2.944 -14.221 1.00 86.94 88 PRO A N 1
ATOM 677 C CA . PRO A 1 88 ? 14.638 -1.552 -13.982 1.00 86.94 88 PRO A CA 1
ATO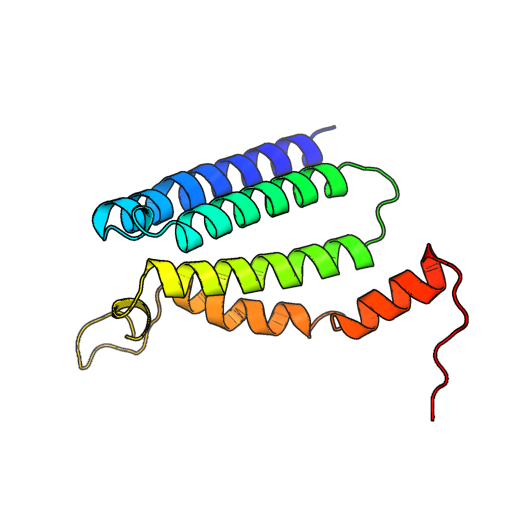M 678 C C . PRO A 1 88 ? 14.488 -1.074 -12.534 1.00 86.94 88 PRO A C 1
ATOM 680 O O . PRO A 1 88 ? 15.320 -0.303 -12.069 1.00 86.94 88 PRO A O 1
ATOM 683 N N . SER A 1 89 ? 13.487 -1.566 -11.798 1.00 89.31 89 SER A N 1
ATOM 684 C CA . SER A 1 89 ? 13.253 -1.171 -10.400 1.00 89.31 89 SER A CA 1
ATOM 685 C C . SER A 1 89 ? 14.369 -1.597 -9.444 1.00 89.31 89 SER A C 1
ATOM 687 O O . SER A 1 89 ? 14.434 -1.121 -8.314 1.00 89.31 89 SER A O 1
ATOM 689 N N . LEU A 1 90 ? 15.265 -2.485 -9.874 1.00 91.19 90 LEU A N 1
ATOM 690 C CA . LEU A 1 90 ? 16.373 -2.978 -9.058 1.00 91.19 90 LEU A CA 1
ATOM 691 C C . LEU A 1 90 ? 17.641 -2.124 -9.192 1.00 91.19 90 LEU A C 1
ATOM 693 O O . LEU A 1 90 ? 18.652 -2.430 -8.561 1.00 91.19 90 LEU A O 1
ATOM 697 N N . LEU A 1 91 ? 17.606 -1.076 -10.017 1.00 90.56 91 LEU A N 1
ATOM 698 C CA . LEU A 1 91 ? 18.742 -0.203 -10.291 1.00 90.56 91 LEU A CA 1
ATOM 699 C C . LEU A 1 91 ? 18.494 1.187 -9.710 1.00 90.56 91 LEU A C 1
ATOM 701 O O . LEU A 1 91 ? 17.406 1.733 -9.859 1.00 90.56 91 LEU A O 1
ATOM 705 N N . ALA A 1 92 ? 19.513 1.773 -9.081 1.00 90.69 92 ALA A N 1
ATOM 706 C CA . ALA A 1 92 ? 19.482 3.191 -8.733 1.00 90.69 92 ALA A CA 1
ATOM 707 C C . ALA A 1 92 ? 19.298 4.042 -10.000 1.00 90.69 92 ALA A C 1
ATOM 709 O O . ALA A 1 92 ? 19.731 3.653 -11.089 1.00 90.69 92 ALA A O 1
ATOM 710 N N . THR A 1 93 ? 18.664 5.200 -9.860 1.00 86.81 93 THR A N 1
ATOM 711 C CA . THR A 1 93 ? 18.488 6.132 -10.974 1.00 86.81 93 THR A CA 1
ATOM 712 C C . THR A 1 93 ? 19.821 6.775 -11.352 1.00 86.81 93 THR A C 1
ATOM 714 O O . THR A 1 93 ? 20.644 7.046 -10.480 1.00 86.81 93 THR A O 1
ATOM 717 N N . GLY A 1 94 ? 20.007 7.073 -12.640 1.00 82.44 94 GLY A N 1
ATOM 718 C CA . GLY A 1 94 ? 21.226 7.701 -13.161 1.00 82.44 94 GLY A CA 1
ATOM 719 C C . GLY A 1 94 ? 22.201 6.715 -13.810 1.00 82.44 94 GLY A C 1
ATOM 720 O O . GLY A 1 94 ? 21.963 5.508 -13.877 1.00 82.44 94 GLY A O 1
ATOM 721 N N . ALA A 1 95 ? 23.289 7.247 -14.363 1.00 82.81 95 ALA A N 1
ATOM 722 C CA . ALA A 1 95 ? 24.355 6.467 -14.976 1.00 82.81 95 ALA A CA 1
ATOM 723 C C . ALA A 1 95 ? 25.408 6.041 -13.941 1.00 82.81 95 ALA A C 1
ATOM 725 O O . ALA A 1 95 ? 25.497 6.564 -12.832 1.00 82.81 95 ALA A O 1
ATOM 726 N N . HIS A 1 96 ? 26.258 5.083 -14.316 1.00 81.19 96 HIS A N 1
ATOM 727 C CA . HIS A 1 96 ? 27.374 4.681 -13.466 1.00 81.19 96 HIS A CA 1
ATOM 728 C C . HIS A 1 96 ? 28.306 5.871 -13.183 1.00 81.19 96 HIS A C 1
ATOM 730 O O . HIS A 1 96 ? 28.873 6.445 -14.111 1.00 81.19 96 HIS A O 1
ATOM 736 N N . GLY A 1 97 ? 28.486 6.198 -11.902 1.00 85.06 97 GLY A N 1
ATOM 737 C CA . GLY A 1 97 ? 29.285 7.340 -11.449 1.00 85.06 97 GLY A CA 1
ATOM 738 C C . GLY A 1 97 ? 28.459 8.551 -11.009 1.00 85.06 97 GLY A C 1
ATOM 739 O O . GLY A 1 97 ? 29.018 9.435 -10.360 1.00 85.06 97 GLY A O 1
ATOM 740 N N . ASP A 1 98 ? 27.152 8.570 -11.288 1.00 89.81 98 ASP A N 1
ATOM 741 C CA . ASP A 1 98 ? 26.239 9.566 -10.726 1.00 89.81 98 ASP A CA 1
ATOM 742 C C . ASP A 1 98 ? 26.016 9.316 -9.218 1.00 89.81 98 ASP A C 1
ATOM 744 O O . ASP A 1 98 ? 26.190 8.187 -8.736 1.00 89.81 98 ASP A O 1
ATOM 748 N N . PRO A 1 99 ? 25.642 10.350 -8.438 1.00 91.94 99 PRO A N 1
ATOM 749 C CA . PRO A 1 99 ? 25.230 10.172 -7.051 1.00 91.94 99 PRO A CA 1
ATOM 750 C C . PRO A 1 99 ? 24.099 9.148 -6.927 1.00 91.94 99 PRO A C 1
ATOM 752 O O . PRO A 1 99 ? 23.199 9.107 -7.762 1.00 91.94 99 PRO A O 1
ATOM 755 N N . TYR A 1 100 ? 24.132 8.346 -5.860 1.00 92.00 100 TYR A N 1
ATOM 756 C CA . TYR A 1 100 ? 23.068 7.383 -5.590 1.00 92.00 100 TYR A CA 1
ATOM 757 C C . TYR A 1 100 ? 21.737 8.108 -5.413 1.00 92.00 100 TYR A C 1
ATOM 759 O O . TYR A 1 100 ? 21.592 8.916 -4.492 1.00 92.00 100 TYR A O 1
ATOM 767 N N . ASP A 1 101 ? 20.773 7.771 -6.261 1.00 92.62 101 ASP A N 1
ATOM 768 C CA . ASP A 1 101 ? 19.408 8.239 -6.123 1.00 92.62 101 ASP A CA 1
ATOM 769 C C . ASP A 1 101 ? 18.401 7.152 -6.519 1.00 92.62 101 ASP A C 1
ATOM 771 O O . ASP A 1 101 ? 18.749 6.153 -7.156 1.00 92.62 101 ASP A O 1
ATOM 775 N N . LEU A 1 102 ? 17.162 7.319 -6.073 1.00 90.94 102 LEU A N 1
ATOM 776 C CA . LEU A 1 102 ? 16.060 6.390 -6.303 1.00 90.94 102 LEU A CA 1
ATOM 777 C C . LEU A 1 102 ? 14.907 7.104 -7.000 1.00 90.94 102 LEU A C 1
ATOM 779 O O . LEU A 1 102 ? 14.753 8.315 -6.873 1.00 90.94 102 LEU A O 1
ATOM 783 N N . ASP A 1 103 ? 14.057 6.362 -7.695 1.00 87.06 103 ASP A N 1
ATOM 784 C CA . ASP A 1 103 ? 12.775 6.894 -8.141 1.00 87.06 103 ASP A CA 1
ATOM 785 C C . ASP A 1 103 ? 11.731 6.852 -7.009 1.00 87.06 103 ASP A C 1
ATOM 787 O O . ASP A 1 103 ? 11.939 6.280 -5.930 1.00 87.06 103 ASP A O 1
ATOM 791 N N . ASP A 1 104 ? 10.588 7.494 -7.239 1.00 84.06 104 ASP A N 1
ATOM 792 C CA . ASP A 1 104 ? 9.534 7.592 -6.230 1.00 84.06 104 ASP A CA 1
ATOM 793 C C . ASP A 1 104 ? 8.919 6.232 -5.873 1.00 84.06 104 ASP A C 1
ATOM 795 O O . ASP A 1 104 ? 8.510 6.033 -4.729 1.00 84.06 104 ASP A O 1
ATOM 799 N N . TRP A 1 105 ? 8.920 5.261 -6.790 1.00 85.38 105 TRP A N 1
ATOM 800 C CA . TRP A 1 105 ? 8.393 3.914 -6.556 1.00 85.38 105 TRP A CA 1
ATOM 801 C C . TRP A 1 105 ? 9.323 3.081 -5.683 1.00 85.38 105 TRP A C 1
ATOM 803 O O . TRP A 1 105 ? 8.872 2.386 -4.772 1.00 85.38 105 TRP A O 1
ATOM 813 N N . GLN A 1 106 ? 10.626 3.201 -5.904 1.00 91.56 106 GLN A N 1
ATOM 814 C CA . GLN A 1 106 ? 11.651 2.600 -5.064 1.00 91.56 106 GLN A CA 1
ATOM 815 C C . GLN A 1 106 ? 11.620 3.204 -3.660 1.00 91.56 106 GLN A C 1
ATOM 817 O O . GLN A 1 106 ? 11.652 2.470 -2.667 1.00 91.56 106 GLN A O 1
ATOM 822 N N . ARG A 1 107 ? 11.494 4.535 -3.549 1.00 90.00 107 ARG A N 1
ATOM 823 C CA . ARG A 1 107 ? 11.343 5.206 -2.248 1.00 90.00 107 ARG A CA 1
ATOM 824 C C . ARG A 1 107 ? 10.071 4.760 -1.533 1.00 90.00 107 ARG A C 1
ATOM 826 O O . ARG A 1 107 ? 10.139 4.435 -0.350 1.00 90.00 107 ARG A O 1
ATOM 833 N N . LEU A 1 108 ? 8.944 4.684 -2.242 1.00 86.31 108 LEU A N 1
ATOM 834 C CA . LEU A 1 108 ? 7.669 4.176 -1.729 1.00 86.31 108 LEU A CA 1
ATOM 835 C C . LEU A 1 108 ? 7.811 2.748 -1.186 1.00 86.31 108 LEU A C 1
ATOM 837 O O . LEU A 1 108 ? 7.432 2.464 -0.047 1.00 86.31 108 LEU A O 1
ATOM 841 N N . PHE A 1 109 ? 8.393 1.850 -1.982 1.00 92.75 109 PHE A N 1
ATOM 842 C CA . PHE A 1 109 ? 8.609 0.453 -1.614 1.00 92.75 109 PHE A CA 1
ATOM 843 C C . PHE A 1 109 ? 9.452 0.315 -0.344 1.00 92.75 109 PHE A C 1
ATOM 845 O O . PHE A 1 109 ? 9.091 -0.450 0.553 1.00 92.75 109 PHE A O 1
ATOM 852 N N . LEU A 1 110 ? 10.550 1.065 -0.240 1.00 94.44 110 LEU A N 1
ATOM 853 C CA . LEU A 1 110 ? 11.429 1.018 0.928 1.00 94.44 110 LEU A CA 1
ATOM 854 C C . LEU A 1 110 ? 10.769 1.642 2.163 1.00 94.44 110 LEU A C 1
ATOM 856 O O . LEU A 1 110 ? 10.808 1.053 3.244 1.00 94.44 110 LEU A O 1
ATOM 860 N N . PHE A 1 111 ? 10.137 2.806 2.007 1.00 89.62 111 PHE A N 1
ATOM 861 C CA . PHE A 1 111 ? 9.512 3.531 3.111 1.00 89.62 111 PHE A CA 1
ATOM 862 C C . PHE A 1 111 ? 8.319 2.771 3.703 1.00 89.62 111 PHE A C 1
ATOM 864 O O . PHE A 1 111 ? 8.234 2.620 4.921 1.00 89.62 111 PHE A O 1
ATOM 871 N N . SER A 1 112 ? 7.447 2.215 2.857 1.00 91.62 112 SER A N 1
ATOM 872 C CA . SER A 1 112 ? 6.218 1.519 3.277 1.00 91.62 112 SER A CA 1
ATOM 873 C C . SER A 1 112 ? 6.450 0.329 4.221 1.00 91.62 112 SER A C 1
ATOM 875 O 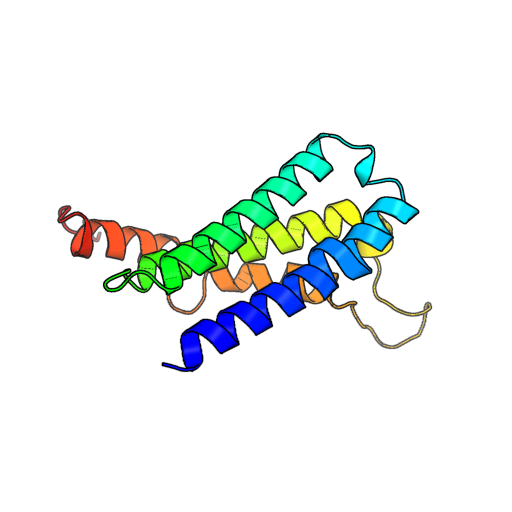O . SER A 1 112 ? 5.548 -0.075 4.954 1.00 91.62 112 SER A O 1
ATOM 877 N N . ARG A 1 113 ? 7.670 -0.225 4.280 1.00 94.88 113 ARG A N 1
ATOM 878 C CA . ARG A 1 113 ? 8.039 -1.257 5.267 1.00 94.88 113 ARG A CA 1
ATOM 879 C C . ARG A 1 113 ? 7.947 -0.736 6.693 1.00 94.88 113 ARG A C 1
ATOM 881 O O . ARG A 1 113 ? 7.483 -1.454 7.583 1.00 94.88 113 ARG A O 1
ATOM 888 N N . ALA A 1 114 ? 8.350 0.514 6.898 1.00 92.12 114 ALA A N 1
ATOM 889 C CA . ALA A 1 114 ? 8.330 1.152 8.200 1.00 92.12 114 ALA A CA 1
ATOM 890 C C . ALA A 1 114 ? 6.892 1.364 8.704 1.00 92.12 114 ALA A C 1
ATOM 892 O O . ALA A 1 114 ? 6.666 1.226 9.908 1.00 92.12 114 ALA A O 1
ATOM 893 N N . ASP A 1 115 ? 5.914 1.601 7.819 1.00 89.62 115 ASP A N 1
ATOM 894 C CA . ASP A 1 115 ? 4.503 1.838 8.181 1.00 89.62 115 ASP A CA 1
ATOM 895 C C . ASP A 1 115 ? 3.907 0.705 9.020 1.00 89.62 115 ASP A C 1
ATOM 897 O O . ASP A 1 115 ? 3.053 0.928 9.880 1.00 89.62 115 ASP A O 1
ATOM 901 N N . THR A 1 116 ? 4.364 -0.529 8.805 1.00 92.81 116 THR A N 1
ATOM 902 C CA . THR A 1 116 ? 3.895 -1.702 9.560 1.00 92.81 116 THR A CA 1
ATOM 903 C C . THR A 1 116 ? 4.432 -1.753 10.996 1.00 92.81 116 THR A C 1
ATOM 905 O O . THR A 1 116 ? 3.908 -2.497 11.824 1.00 92.81 116 THR A O 1
ATOM 908 N N . ILE A 1 117 ? 5.422 -0.916 11.327 1.00 94.38 117 ILE A N 1
ATOM 909 C CA . ILE A 1 117 ? 6.175 -0.937 12.588 1.00 94.38 117 ILE A CA 1
ATOM 910 C C . ILE A 1 117 ? 5.966 0.353 13.389 1.00 94.38 117 ILE A C 1
ATOM 912 O O . ILE A 1 117 ? 5.619 0.292 14.572 1.00 94.38 117 ILE A O 1
ATOM 916 N N . TYR A 1 118 ? 6.193 1.522 12.783 1.00 89.00 118 TYR A N 1
ATOM 917 C CA . TYR A 1 118 ? 6.149 2.786 13.519 1.00 89.00 118 TYR A CA 1
ATOM 918 C C . TYR A 1 118 ? 4.712 3.186 13.892 1.00 89.00 118 TYR A C 1
ATOM 920 O O . TYR A 1 118 ? 3.731 2.682 13.343 1.00 89.00 118 TYR A O 1
ATOM 928 N N . ALA A 1 119 ? 4.595 4.099 14.866 1.00 85.94 119 ALA A N 1
ATOM 929 C CA . ALA A 1 119 ? 3.314 4.579 15.405 1.00 85.94 119 ALA A CA 1
ATOM 930 C C . ALA A 1 119 ? 2.383 3.444 15.891 1.00 85.94 119 ALA A C 1
ATOM 932 O O . ALA A 1 119 ? 1.157 3.518 15.786 1.00 85.94 119 ALA A O 1
ATOM 933 N N . GLY A 1 120 ? 2.989 2.399 16.462 1.00 91.31 120 GLY A N 1
ATOM 934 C CA . GLY A 1 120 ? 2.315 1.183 16.903 1.00 91.31 120 GLY A CA 1
ATOM 935 C C . GLY A 1 120 ? 2.259 0.165 15.772 1.00 91.31 120 GLY A C 1
ATOM 936 O O . GLY A 1 120 ? 1.563 0.376 14.771 1.00 91.31 120 GLY A O 1
ATOM 937 N N . SER A 1 121 ? 2.977 -0.943 15.958 1.00 96.06 121 SER A N 1
ATOM 938 C CA . SER A 1 121 ? 3.061 -2.002 14.961 1.00 96.06 121 SER A CA 1
ATOM 939 C C . SER A 1 121 ? 1.688 -2.571 14.623 1.00 96.06 121 SER A C 1
ATOM 941 O O . SER A 1 121 ? 0.712 -2.427 15.364 1.00 96.06 121 SER A O 1
ATOM 943 N N . ASP A 1 122 ? 1.613 -3.235 13.483 1.00 95.31 122 ASP A N 1
ATOM 944 C CA . ASP A 1 122 ? 0.429 -3.948 13.029 1.00 95.31 122 ASP A CA 1
ATOM 945 C C . ASP A 1 122 ? -0.127 -4.929 14.088 1.00 95.31 122 ASP A C 1
ATOM 947 O O . ASP A 1 122 ? -1.342 -5.098 14.201 1.00 95.31 122 ASP A O 1
ATOM 951 N N . GLU A 1 123 ? 0.736 -5.550 14.892 1.00 95.50 123 GLU A N 1
ATOM 952 C CA . GLU A 1 123 ? 0.384 -6.412 16.029 1.00 95.50 123 GLU A CA 1
ATOM 953 C C . GLU A 1 123 ? -0.279 -5.599 17.140 1.00 95.50 123 GLU A C 1
ATOM 955 O O . GLU A 1 123 ? -1.375 -5.946 17.575 1.00 95.50 123 GLU A O 1
ATOM 960 N N . ILE A 1 124 ? 0.325 -4.471 17.531 1.00 95.25 124 ILE A N 1
ATOM 961 C CA . ILE A 1 124 ? -0.240 -3.570 18.543 1.00 95.25 124 ILE A CA 1
ATOM 962 C C . ILE A 1 124 ? -1.623 -3.080 18.106 1.00 95.25 124 ILE A C 1
ATOM 964 O O . ILE A 1 124 ? -2.555 -3.078 18.911 1.00 95.25 124 ILE A O 1
ATOM 968 N N . GLN A 1 125 ? -1.800 -2.702 16.836 1.00 96.19 125 GLN A N 1
ATOM 969 C CA . GLN A 1 125 ? -3.112 -2.274 16.340 1.00 96.19 125 GLN A CA 1
ATOM 970 C C . GLN A 1 125 ? -4.148 -3.402 16.392 1.00 96.19 125 GLN A C 1
ATOM 972 O O . GLN A 1 125 ? -5.296 -3.146 16.757 1.00 96.19 125 GLN A O 1
ATOM 977 N N . ARG A 1 126 ? -3.764 -4.649 16.079 1.00 95.31 126 ARG A N 1
ATOM 978 C CA . ARG A 1 126 ? -4.657 -5.813 16.213 1.00 95.31 126 ARG A CA 1
ATOM 979 C C . ARG A 1 126 ? -5.054 -6.057 17.667 1.00 95.31 126 ARG A C 1
ATOM 981 O O . ARG A 1 126 ? -6.236 -6.280 17.917 1.00 95.31 126 ARG A O 1
ATOM 988 N N . THR A 1 127 ? -4.127 -5.934 18.615 1.00 95.75 127 THR A N 1
ATOM 989 C CA . THR A 1 127 ? -4.435 -6.027 20.052 1.00 95.75 127 THR A CA 1
ATOM 990 C C . THR A 1 127 ? -5.397 -4.922 20.488 1.00 95.75 127 THR A C 1
ATOM 992 O O . THR A 1 127 ? -6.379 -5.192 21.175 1.00 95.75 127 THR A O 1
ATOM 995 N N . LEU A 1 128 ? -5.196 -3.680 20.033 1.00 94.44 128 LEU A N 1
ATOM 996 C CA . LEU A 1 128 ? -6.117 -2.575 20.327 1.00 94.44 128 LEU A CA 1
ATOM 997 C C . LEU A 1 128 ? -7.525 -2.830 19.778 1.00 94.44 128 LEU A C 1
ATOM 999 O O . LEU A 1 128 ? -8.502 -2.564 20.476 1.00 94.44 128 LEU A O 1
ATOM 1003 N N . ILE A 1 129 ? -7.638 -3.361 18.559 1.00 94.00 129 ILE A N 1
ATOM 1004 C CA . ILE A 1 129 ? -8.924 -3.759 17.971 1.00 94.00 129 ILE A CA 1
ATOM 1005 C C . ILE A 1 129 ? -9.567 -4.872 18.811 1.00 94.00 129 ILE A C 1
ATOM 1007 O O . ILE A 1 129 ? -10.726 -4.748 19.206 1.00 94.00 129 ILE A O 1
ATOM 1011 N N . ALA A 1 130 ? -8.818 -5.925 19.136 1.00 96.12 130 ALA A N 1
ATOM 1012 C CA . ALA A 1 130 ? -9.293 -7.050 19.935 1.00 96.12 130 ALA A CA 1
ATOM 1013 C C . ALA A 1 130 ? -9.836 -6.608 21.303 1.00 96.12 130 ALA A C 1
ATOM 1015 O O . ALA A 1 130 ? -10.982 -6.895 21.639 1.00 96.12 130 ALA A O 1
ATOM 1016 N N . GLU A 1 131 ? -9.043 -5.868 22.074 1.00 95.25 131 GLU A N 1
ATOM 1017 C CA . GLU A 1 131 ? -9.387 -5.516 23.454 1.00 95.25 131 GLU A CA 1
ATOM 1018 C C . GLU A 1 131 ? -10.409 -4.376 23.537 1.00 95.25 131 GLU A C 1
ATOM 1020 O O . GLU A 1 131 ? -11.298 -4.399 24.386 1.00 95.25 131 GLU A O 1
ATOM 1025 N N . ARG A 1 132 ? -10.290 -3.351 22.681 1.00 93.38 132 ARG A N 1
ATOM 1026 C CA . ARG A 1 132 ? -11.078 -2.112 22.826 1.00 93.38 132 ARG A CA 1
ATOM 1027 C C . ARG A 1 132 ? -12.315 -2.057 21.946 1.00 93.38 132 ARG A C 1
ATOM 1029 O O . ARG A 1 132 ? -13.245 -1.337 22.289 1.00 93.38 132 ARG A O 1
ATOM 1036 N N . ILE A 1 133 ? -12.312 -2.761 20.816 1.00 91.88 133 ILE A N 1
ATOM 1037 C CA . ILE A 1 133 ? -13.441 -2.763 19.876 1.00 91.88 133 ILE A CA 1
ATOM 1038 C C . ILE A 1 133 ? -14.238 -4.052 20.033 1.00 91.88 133 ILE A C 1
ATOM 1040 O O . ILE A 1 133 ? -15.456 -4.004 20.162 1.00 91.88 133 ILE A O 1
ATOM 1044 N N . LEU A 1 134 ? -13.556 -5.199 20.046 1.00 94.69 134 LEU A N 1
ATOM 1045 C CA . LEU A 1 134 ? -14.206 -6.511 20.109 1.00 94.69 134 LEU A CA 1
ATOM 1046 C C . LEU A 1 134 ? -14.455 -7.001 21.546 1.00 94.69 134 LEU A C 1
ATOM 1048 O O . LEU A 1 134 ? -15.161 -7.988 21.729 1.00 94.69 134 LEU A O 1
ATOM 1052 N N . GLY A 1 135 ? -13.901 -6.327 22.560 1.00 95.19 135 GLY A N 1
ATOM 1053 C CA . GLY A 1 135 ? -14.099 -6.673 23.971 1.00 95.19 135 GLY A CA 1
ATOM 1054 C C . GLY A 1 135 ? -13.441 -7.991 24.390 1.00 95.19 135 GLY A C 1
ATOM 1055 O O . GLY A 1 135 ? -13.876 -8.615 25.358 1.00 95.19 135 GLY A O 1
ATOM 1056 N N . LEU A 1 136 ? -12.417 -8.437 23.659 1.00 97.19 136 LEU A N 1
ATOM 1057 C CA . LEU A 1 136 ? -11.683 -9.653 23.993 1.00 97.19 136 LEU A CA 1
ATOM 1058 C C . LEU A 1 136 ? -10.836 -9.450 25.265 1.00 97.19 136 LEU A C 1
ATOM 1060 O O . LEU A 1 136 ? -10.422 -8.323 25.557 1.00 97.19 136 LEU A O 1
ATOM 1064 N N . PRO A 1 137 ? -10.561 -10.523 26.034 1.00 95.75 137 PRO A N 1
ATOM 1065 C CA . PRO A 1 137 ? -9.671 -10.450 27.187 1.00 95.75 137 PRO A CA 1
ATOM 1066 C C . PRO A 1 137 ? -8.294 -9.905 26.809 1.00 95.75 137 PRO A C 1
ATOM 1068 O O . PRO A 1 137 ? -7.812 -10.135 25.699 1.00 95.75 137 PRO A O 1
ATOM 1071 N N . LYS A 1 138 ? -7.650 -9.218 27.758 1.00 92.38 138 LYS A N 1
ATOM 1072 C CA . LYS A 1 138 ? -6.300 -8.696 27.543 1.00 92.38 138 LYS A CA 1
ATOM 1073 C C . LYS A 1 138 ? -5.304 -9.815 27.282 1.00 92.38 138 LYS A C 1
ATOM 1075 O O . LYS A 1 138 ? -5.378 -10.872 27.911 1.00 92.38 138 LYS A O 1
ATOM 1080 N N . GLU A 1 139 ? -4.344 -9.539 26.408 1.00 88.25 139 GLU A N 1
ATOM 1081 C CA . GLU A 1 139 ? -3.238 -10.457 26.153 1.00 88.25 139 GLU A CA 1
ATOM 1082 C C . GLU A 1 139 ? -2.454 -10.733 27.448 1.00 88.25 139 GLU A C 1
ATOM 1084 O O . GLU A 1 139 ? -2.140 -9.816 28.218 1.00 88.25 139 GLU A O 1
ATOM 1089 N N . VAL A 1 140 ? -2.149 -12.008 27.700 1.00 84.62 140 VAL A N 1
ATOM 1090 C CA . VAL A 1 140 ? -1.345 -12.418 28.855 1.00 84.62 140 VAL A CA 1
ATOM 1091 C C . VAL A 1 140 ? 0.099 -12.000 28.600 1.00 84.62 140 VAL A C 1
ATOM 1093 O O . VAL A 1 140 ? 0.728 -12.468 27.655 1.00 84.62 140 VAL A O 1
ATOM 1096 N N . ARG A 1 141 ? 0.627 -11.112 29.444 1.00 83.75 141 ARG A N 1
ATOM 1097 C CA . ARG A 1 141 ? 2.025 -10.671 29.374 1.00 83.75 141 ARG A CA 1
ATOM 1098 C C . ARG A 1 141 ? 2.867 -11.579 30.268 1.00 83.75 141 ARG A C 1
ATOM 1100 O O . ARG A 1 141 ? 2.530 -11.725 31.442 1.00 83.75 141 ARG A O 1
ATOM 1107 N N . ALA A 1 142 ? 3.885 -12.210 29.682 1.00 68.50 142 ALA A N 1
ATOM 1108 C CA . ALA A 1 142 ? 4.874 -13.023 30.391 1.00 68.50 142 ALA A CA 1
ATOM 1109 C C . ALA A 1 142 ? 5.886 -12.154 31.151 1.00 68.50 142 ALA A C 1
ATOM 1111 O O . ALA A 1 142 ? 6.137 -11.013 30.695 1.00 68.50 142 ALA A O 1
#

Sequence (142 aa):
MSSVEEFRIEVRGWLRAHLSGEFAALARANGALADPLIRDRLVQAWIGLETMRATALTPGTAPSTAKLHWSRWHRDLGELAMDICAAPSLLATGAHGDPYDLDDWQRLFLFSRADTIYAGSDEIQRTLIAERILGLPKEVRA

Nearest PDB structures (foldseek):
  5b2g-assembly3_E  TM=4.244E-01  e=6.311E+00  Tequatrovirus T4

Secondary structure (DSSP, 8-state):
--HHHHHHHHHHHHHHHIIIIIHHHHHHHSSGGGSHHHHHHHHHHHHHHHHHHHHHTSTT--HHHHHHHHHHHHHHHHHHHHHHH-GGGGS-BS-TTSPPB--HHHHHHHHHHHHTTTTS-HHHHHHHIIIIIS-PPPPPP-

Mean predicted aligned error: 7.28 Å

Radius of gyration: 18.13 Å; Cα contacts (8 Å, |Δi|>4): 111; chains: 1; bounding box: 48×34×53 Å